Protein AF-A0A7J9JXG5-F1 (afdb_monomer_lite)

Radius of gyration: 17.28 Å; chains: 1; bounding box: 38×28×42 Å

Structure (mmCIF, N/CA/C/O backbone):
data_AF-A0A7J9JXG5-F1
#
_entry.id   AF-A0A7J9JXG5-F1
#
loop_
_atom_site.group_PDB
_atom_site.id
_atom_site.type_symbol
_atom_site.label_atom_id
_atom_site.label_alt_id
_atom_site.label_comp_id
_atom_site.label_asym_id
_atom_site.label_entity_id
_atom_site.label_seq_id
_atom_site.pdbx_PDB_ins_code
_atom_site.Cartn_x
_atom_site.Cartn_y
_atom_site.Cartn_z
_atom_site.occupancy
_atom_site.B_iso_or_equiv
_atom_site.auth_seq_id
_atom_site.auth_comp_id
_atom_site.auth_asym_id
_atom_site.auth_atom_id
_atom_site.pdbx_PDB_model_num
ATOM 1 N N . MET A 1 1 ? 1.112 10.785 -6.619 1.00 55.41 1 MET A N 1
ATOM 2 C CA . MET A 1 1 ? -0.269 10.244 -6.644 1.00 55.41 1 MET A CA 1
ATOM 3 C C . MET A 1 1 ? -0.837 10.189 -5.224 1.00 55.41 1 MET A C 1
ATOM 5 O O . MET A 1 1 ? -0.294 9.457 -4.398 1.00 55.41 1 MET A O 1
ATOM 9 N N . ARG A 1 2 ? -1.878 10.973 -4.909 1.00 69.44 2 ARG A N 1
ATOM 10 C CA . ARG A 1 2 ? -2.598 10.913 -3.618 1.00 69.44 2 ARG A CA 1
ATOM 11 C C . ARG A 1 2 ? -3.904 10.138 -3.814 1.00 69.44 2 ARG A C 1
ATOM 13 O O . ARG A 1 2 ? -4.580 10.353 -4.814 1.00 69.44 2 ARG A O 1
ATOM 20 N N . PHE A 1 3 ? -4.235 9.227 -2.899 1.00 79.62 3 PHE A N 1
ATOM 21 C CA . PHE A 1 3 ? -5.536 8.553 -2.921 1.00 79.62 3 PHE A CA 1
ATOM 22 C C . PHE A 1 3 ? -6.644 9.513 -2.488 1.00 79.62 3 PHE A C 1
ATOM 24 O O . PHE A 1 3 ? -6.383 10.484 -1.774 1.00 79.62 3 PHE A O 1
ATOM 31 N N . LYS A 1 4 ? -7.883 9.213 -2.892 1.00 88.75 4 LYS A N 1
ATOM 32 C CA . LYS A 1 4 ? -9.065 9.910 -2.375 1.00 88.75 4 LYS A CA 1
ATOM 33 C C . LYS A 1 4 ? -9.157 9.735 -0.855 1.00 88.75 4 LYS A C 1
ATOM 35 O O . LYS A 1 4 ? -8.765 8.696 -0.315 1.00 88.75 4 LYS A O 1
ATOM 40 N N . ALA A 1 5 ? -9.690 10.747 -0.175 1.00 87.06 5 ALA A N 1
ATOM 41 C CA . ALA A 1 5 ? -9.993 10.653 1.248 1.00 87.06 5 ALA A CA 1
ATOM 42 C C . ALA A 1 5 ? -10.920 9.453 1.508 1.00 87.06 5 ALA A C 1
ATOM 44 O O . ALA A 1 5 ? -11.826 9.185 0.723 1.00 87.06 5 ALA A O 1
ATOM 45 N N . GLY A 1 6 ? -10.651 8.698 2.575 1.00 90.56 6 GLY A N 1
ATOM 46 C CA . GLY A 1 6 ? -11.420 7.500 2.928 1.00 90.56 6 GLY A CA 1
ATOM 47 C C 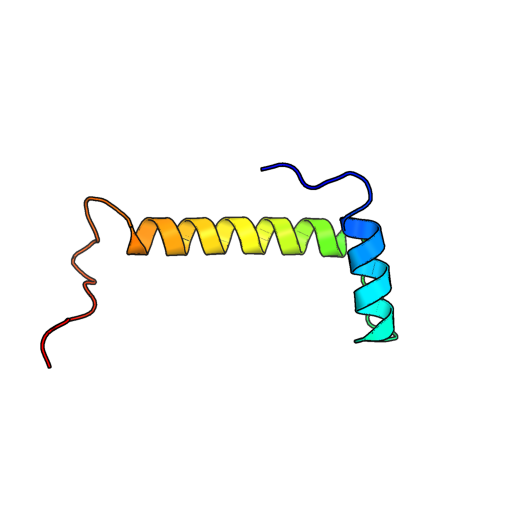. GLY A 1 6 ? -11.040 6.215 2.180 1.00 90.56 6 GLY A C 1
ATOM 48 O O . GLY A 1 6 ? -11.504 5.154 2.580 1.00 90.56 6 GLY A O 1
ATOM 49 N N . TYR A 1 7 ? -10.150 6.259 1.177 1.00 92.75 7 TYR A N 1
ATOM 50 C CA . TYR A 1 7 ? -9.730 5.063 0.424 1.00 92.75 7 TYR A CA 1
ATOM 51 C C . TYR A 1 7 ? -9.246 3.916 1.325 1.00 92.75 7 TYR A C 1
ATOM 53 O O . TYR A 1 7 ? -9.671 2.778 1.159 1.00 92.75 7 TYR A O 1
ATOM 61 N N . LEU A 1 8 ? -8.383 4.216 2.303 1.00 92.69 8 LEU A N 1
ATOM 62 C CA . LEU A 1 8 ? -7.852 3.198 3.216 1.00 92.69 8 LEU A CA 1
ATOM 63 C C . LEU A 1 8 ? -8.939 2.577 4.101 1.00 92.69 8 LEU A C 1
ATOM 65 O O . LEU A 1 8 ? -8.844 1.398 4.421 1.00 92.69 8 LEU A O 1
ATOM 69 N N . ASN A 1 9 ? -9.969 3.346 4.461 1.00 93.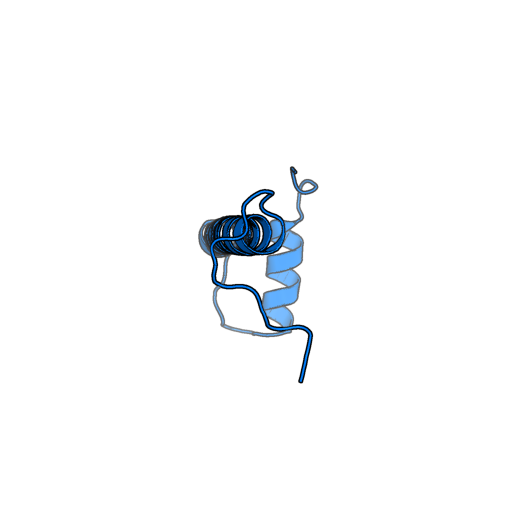75 9 ASN A N 1
ATOM 70 C CA . ASN A 1 9 ? -11.075 2.855 5.284 1.00 93.75 9 ASN A CA 1
ATOM 71 C C . ASN A 1 9 ? -11.978 1.917 4.479 1.00 93.75 9 ASN A C 1
ATOM 73 O O . ASN A 1 9 ? -12.426 0.898 4.994 1.00 93.75 9 ASN A O 1
ATOM 77 N N . GLU A 1 10 ? -12.228 2.235 3.208 1.00 94.62 10 GLU A N 1
ATOM 78 C CA . GLU A 1 10 ? -12.991 1.338 2.341 1.00 94.62 10 GLU A CA 1
ATOM 79 C C . GLU A 1 10 ? -12.204 0.056 2.051 1.00 94.62 10 GLU A C 1
ATOM 81 O O . GLU A 1 10 ? -12.759 -1.038 2.114 1.00 94.62 10 GLU A O 1
ATOM 86 N N . LEU A 1 11 ? -10.889 0.170 1.845 1.00 93.06 11 LEU A N 1
ATOM 87 C CA . LEU A 1 11 ? -10.014 -0.989 1.693 1.00 93.06 11 LEU A CA 1
ATOM 88 C C . LEU A 1 11 ? -10.002 -1.877 2.947 1.00 93.06 11 LEU A C 1
ATOM 90 O O . LEU A 1 11 ? -10.080 -3.095 2.816 1.00 93.06 11 LEU A O 1
ATOM 94 N N . GLU A 1 12 ? -9.950 -1.290 4.148 1.00 94.38 12 GLU A N 1
ATOM 95 C CA . GLU A 1 12 ? -10.106 -2.026 5.413 1.00 94.38 12 GLU A CA 1
ATOM 96 C C . GLU A 1 12 ? -11.438 -2.792 5.444 1.00 94.38 12 GLU A C 1
ATOM 98 O O . GLU A 1 12 ? -11.441 -3.992 5.706 1.00 94.38 12 GLU A O 1
ATOM 103 N N . ARG A 1 13 ? -12.563 -2.151 5.090 1.00 94.56 13 ARG A N 1
ATOM 104 C CA . ARG A 1 13 ? -13.885 -2.811 5.053 1.00 94.56 13 ARG A CA 1
ATOM 105 C C . ARG A 1 13 ? -13.954 -3.957 4.049 1.00 94.56 13 ARG A C 1
ATOM 107 O O . ARG A 1 13 ? -14.615 -4.957 4.316 1.00 94.56 13 ARG A O 1
ATOM 114 N N . MET A 1 14 ? -13.323 -3.813 2.886 1.00 94.38 14 MET A N 1
ATOM 115 C CA . MET A 1 14 ? -13.262 -4.883 1.888 1.00 94.38 14 MET A CA 1
ATOM 116 C C . MET A 1 14 ? -12.407 -6.050 2.384 1.00 94.38 14 MET A C 1
ATOM 118 O O . MET A 1 14 ? -12.804 -7.203 2.233 1.00 94.38 14 MET A O 1
ATOM 122 N N . LEU A 1 15 ? -11.263 -5.760 3.006 1.00 93.19 15 LEU A N 1
ATOM 123 C CA . LEU A 1 15 ? -10.372 -6.787 3.538 1.00 93.19 15 LEU A CA 1
ATOM 124 C C . LEU A 1 15 ? -10.994 -7.543 4.707 1.00 93.19 15 LEU A C 1
ATOM 126 O O . LEU A 1 15 ? -10.844 -8.753 4.746 1.00 93.19 15 LEU A O 1
ATOM 130 N N . GLU A 1 16 ? -11.754 -6.890 5.585 1.00 93.88 16 GLU A N 1
ATOM 131 C CA . GLU A 1 16 ? -12.467 -7.586 6.665 1.00 93.88 16 GLU A CA 1
ATOM 132 C C . GLU A 1 16 ? -13.518 -8.572 6.124 1.00 93.88 16 GLU A C 1
ATOM 134 O O . GLU A 1 16 ? -13.768 -9.612 6.723 1.00 93.88 16 GLU A O 1
ATOM 139 N N . LYS A 1 17 ? -14.117 -8.285 4.958 1.00 94.44 17 LYS A N 1
ATOM 140 C CA . LYS A 1 17 ? -15.057 -9.209 4.300 1.00 94.44 17 LYS A CA 1
ATOM 141 C C . LYS A 1 17 ? -14.359 -10.411 3.666 1.00 94.44 17 LYS A C 1
ATOM 143 O O . LYS A 1 17 ? -14.898 -11.510 3.703 1.00 94.44 17 LYS A O 1
ATOM 148 N N . VAL A 1 18 ? -13.210 -10.190 3.024 1.00 95.12 18 VAL A N 1
ATOM 149 C CA . VAL A 1 18 ? -12.485 -11.234 2.274 1.00 95.12 18 VAL A CA 1
ATOM 150 C C . VAL A 1 18 ? -11.592 -12.071 3.193 1.00 95.12 18 VAL A C 1
ATOM 152 O O . VAL A 1 18 ? -11.419 -13.264 2.972 1.00 95.12 18 VAL A O 1
ATOM 155 N N . LEU A 1 19 ? -11.031 -11.445 4.223 1.00 93.25 19 LEU A N 1
ATOM 156 C CA . LEU A 1 19 ? -10.129 -12.025 5.211 1.00 93.25 19 LEU A CA 1
ATOM 157 C C . LEU A 1 19 ? -10.605 -11.625 6.617 1.00 93.25 19 LEU A C 1
ATOM 159 O O . LEU A 1 19 ? -9.950 -10.813 7.286 1.00 93.25 19 LEU A O 1
ATOM 163 N N . PRO A 1 20 ? -11.748 -12.170 7.070 1.00 87.75 20 PRO A N 1
ATOM 164 C CA . PRO A 1 20 ? -12.226 -11.920 8.421 1.00 87.75 20 PRO A CA 1
ATOM 165 C C . PRO A 1 20 ? -11.156 -12.346 9.432 1.00 87.75 20 PRO A C 1
ATOM 167 O O . PRO A 1 20 ? -10.481 -13.359 9.243 1.00 87.75 20 PRO A O 1
ATOM 170 N N . HIS A 1 21 ? -10.984 -11.560 10.496 1.00 90.94 21 HIS A N 1
ATOM 171 C CA . HIS A 1 21 ? -9.978 -11.780 11.551 1.00 90.94 21 HIS A CA 1
ATOM 172 C C . HIS A 1 21 ? -8.515 -11.515 11.168 1.00 90.94 21 HIS A C 1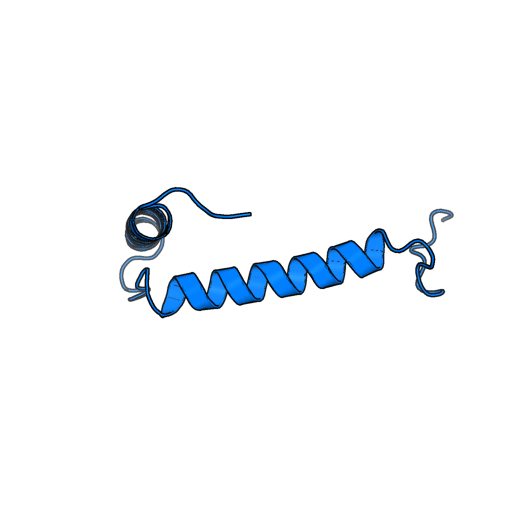
ATOM 174 O O . HIS A 1 21 ? -7.624 -11.758 11.981 1.00 90.94 21 HIS A O 1
ATOM 180 N N . ALA A 1 22 ? -8.230 -10.946 9.994 1.00 86.44 22 ALA A N 1
ATOM 181 C CA . ALA A 1 22 ? -6.867 -10.524 9.660 1.00 86.44 22 ALA A CA 1
ATOM 182 C C . ALA A 1 22 ? -6.359 -9.356 10.535 1.00 86.44 22 ALA A C 1
ATOM 184 O O . ALA A 1 22 ? -5.162 -9.068 10.541 1.00 86.44 22 ALA A O 1
ATOM 185 N N . MET A 1 23 ? -7.261 -8.671 11.259 1.00 87.38 23 MET A N 1
ATOM 186 C CA . MET A 1 23 ? -6.969 -7.540 12.156 1.00 87.38 23 MET A CA 1
ATOM 187 C C . MET A 1 23 ? -6.152 -6.424 11.474 1.00 87.38 23 MET A C 1
ATOM 189 O O . MET A 1 23 ? -5.356 -5.728 12.107 1.00 87.38 23 MET A O 1
ATOM 193 N N . LEU A 1 24 ? -6.341 -6.243 10.163 1.00 89.50 24 LEU A N 1
ATOM 194 C CA . LEU A 1 24 ? -5.626 -5.247 9.371 1.00 89.50 24 LEU A CA 1
ATOM 195 C C . LEU A 1 24 ? -6.341 -3.900 9.447 1.00 89.50 24 LEU A C 1
ATOM 197 O O . LEU A 1 24 ? -7.406 -3.726 8.866 1.00 89.50 24 LEU A O 1
ATOM 201 N N . LYS A 1 25 ? -5.726 -2.919 10.110 1.00 92.19 25 LYS A N 1
ATOM 202 C CA . LYS A 1 25 ? -6.256 -1.553 10.184 1.00 92.19 25 LYS A CA 1
ATOM 203 C C . LYS A 1 25 ? -5.762 -0.671 9.046 1.00 92.19 25 LYS A C 1
ATOM 205 O O . LYS A 1 25 ? -4.602 -0.767 8.629 1.00 92.19 25 LYS A O 1
ATOM 210 N N . ALA A 1 26 ? -6.617 0.253 8.596 1.00 89.25 26 ALA A N 1
ATOM 211 C CA . ALA A 1 26 ? -6.288 1.302 7.629 1.00 89.25 26 ALA A CA 1
ATOM 212 C C . ALA A 1 26 ? -4.966 1.991 7.985 1.00 89.25 26 ALA A C 1
ATOM 214 O O . ALA A 1 26 ? -4.079 2.139 7.138 1.00 89.25 26 ALA A O 1
ATOM 215 N N . LYS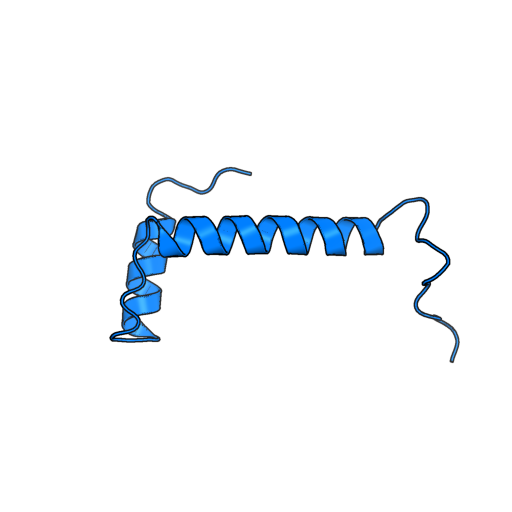 A 1 27 ? -4.806 2.326 9.269 1.00 88.75 27 LYS A N 1
ATOM 216 C CA . LYS A 1 27 ? -3.549 2.773 9.862 1.00 88.75 27 LYS A CA 1
ATOM 217 C C . LYS A 1 27 ? -3.223 1.946 11.106 1.00 88.75 27 LYS A C 1
ATOM 219 O O . LYS A 1 27 ? -4.131 1.690 11.891 1.00 88.75 27 LYS A O 1
ATOM 224 N N . PRO A 1 28 ? -1.950 1.574 11.326 1.00 89.62 28 PRO A N 1
ATOM 225 C CA . PRO A 1 28 ? -0.789 1.811 10.459 1.00 89.62 28 PRO A CA 1
ATOM 226 C C . PRO A 1 28 ? -0.576 0.724 9.381 1.00 89.62 28 PRO A C 1
ATOM 228 O O . PRO A 1 28 ? 0.300 0.879 8.531 1.00 89.62 28 PRO A O 1
ATOM 231 N N . ASN A 1 29 ? -1.329 -0.385 9.411 1.00 91.75 29 ASN A N 1
ATOM 232 C CA . ASN A 1 29 ? -0.981 -1.613 8.682 1.00 91.75 29 ASN A CA 1
ATOM 233 C C . ASN A 1 29 ? -1.139 -1.497 7.161 1.00 91.75 29 ASN A C 1
ATOM 235 O O . ASN A 1 29 ? -0.230 -1.869 6.419 1.00 91.75 29 ASN A O 1
ATOM 239 N N . LEU A 1 30 ? -2.290 -1.019 6.682 1.00 91.25 30 LEU A N 1
ATOM 240 C CA . LEU A 1 30 ? -2.544 -0.923 5.241 1.00 91.25 30 LEU A CA 1
ATOM 241 C C . LEU A 1 30 ? -1.745 0.219 4.610 1.00 91.25 30 LEU A C 1
ATOM 243 O O . LEU A 1 30 ? -1.196 0.059 3.519 1.00 91.25 30 LEU A O 1
ATOM 247 N N . GLU A 1 31 ? -1.612 1.343 5.317 1.00 92.12 31 GLU A N 1
ATOM 248 C CA . GLU A 1 31 ? -0.789 2.472 4.879 1.00 92.12 31 GLU A CA 1
ATOM 249 C C . GLU A 1 31 ? 0.675 2.066 4.640 1.00 92.12 31 GLU A C 1
ATOM 251 O O . GLU A 1 31 ? 1.230 2.374 3.579 1.00 92.12 31 GLU A O 1
ATOM 256 N N . SER A 1 32 ? 1.296 1.342 5.579 1.00 93.00 32 SER A N 1
ATOM 257 C CA . SER A 1 32 ? 2.690 0.905 5.439 1.00 93.00 32 SER A CA 1
ATOM 258 C C . SER A 1 32 ? 2.866 -0.086 4.287 1.00 93.00 32 SER A C 1
ATOM 260 O O . SER A 1 32 ? 3.759 0.099 3.462 1.00 93.00 32 SER A O 1
ATOM 262 N N . ARG A 1 33 ? 1.967 -1.071 4.157 1.00 92.12 33 ARG A N 1
ATOM 263 C CA . ARG A 1 33 ? 1.998 -2.067 3.073 1.00 92.12 33 ARG A CA 1
ATOM 264 C C . ARG A 1 33 ? 1.853 -1.427 1.698 1.00 92.12 33 ARG A C 1
ATOM 266 O O . ARG A 1 33 ? 2.634 -1.733 0.805 1.00 92.12 33 ARG A O 1
ATOM 273 N N . ILE A 1 34 ? 0.908 -0.501 1.527 1.00 91.88 34 ILE A N 1
ATOM 274 C CA . ILE A 1 34 ? 0.736 0.212 0.255 1.00 91.88 34 ILE A CA 1
ATOM 275 C C . ILE A 1 34 ? 1.968 1.065 -0.062 1.00 91.88 34 ILE A C 1
ATOM 277 O O . ILE A 1 34 ? 2.367 1.159 -1.222 1.00 91.88 34 ILE A O 1
ATOM 281 N N . ARG A 1 35 ? 2.588 1.690 0.946 1.00 92.12 35 ARG A N 1
ATOM 282 C CA . ARG A 1 35 ? 3.820 2.462 0.749 1.00 92.12 35 ARG A CA 1
ATOM 283 C C . ARG A 1 35 ? 4.973 1.576 0.279 1.00 92.12 35 ARG A C 1
ATOM 285 O O . ARG A 1 35 ? 5.686 1.990 -0.631 1.00 92.12 35 ARG A O 1
ATOM 292 N N . THR A 1 36 ? 5.138 0.396 0.871 1.00 95.25 36 THR A N 1
ATOM 293 C CA . THR A 1 36 ? 6.141 -0.590 0.446 1.00 95.25 36 THR A CA 1
ATOM 294 C C . THR A 1 36 ? 5.864 -1.066 -0.975 1.00 95.25 36 THR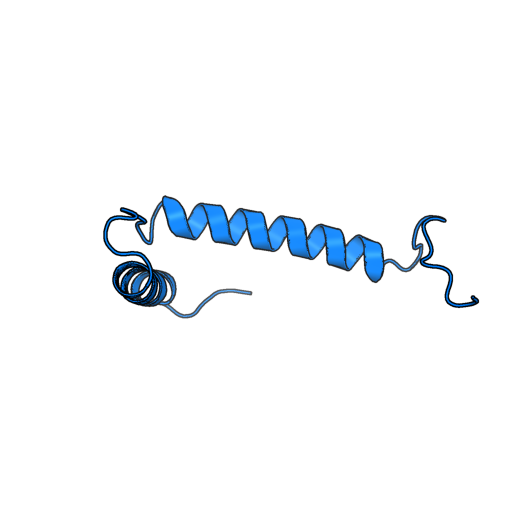 A C 1
ATOM 296 O O . THR A 1 36 ? 6.704 -0.866 -1.841 1.00 95.25 36 THR A O 1
ATOM 299 N N . LEU A 1 37 ? 4.641 -1.528 -1.262 1.00 94.31 37 LEU A N 1
ATOM 300 C CA . LEU A 1 37 ? 4.252 -1.990 -2.600 1.00 94.31 37 LEU A CA 1
ATOM 301 C C . LEU A 1 37 ? 4.494 -0.936 -3.682 1.00 94.31 37 LEU A C 1
ATOM 303 O O . LEU A 1 37 ? 4.992 -1.252 -4.754 1.00 94.31 37 LEU A O 1
ATOM 307 N N . LYS A 1 38 ? 4.172 0.332 -3.410 1.00 91.38 38 LYS A N 1
ATOM 308 C CA . LYS A 1 38 ? 4.442 1.420 -4.358 1.00 91.38 38 LYS A CA 1
ATOM 309 C C . LYS A 1 38 ? 5.929 1.585 -4.642 1.00 91.38 38 LYS A C 1
ATOM 311 O O . LYS A 1 38 ? 6.281 1.802 -5.791 1.00 91.38 38 LYS A O 1
ATOM 316 N N . ARG A 1 39 ? 6.780 1.516 -3.615 1.00 93.81 39 ARG A N 1
ATOM 317 C CA . ARG A 1 39 ? 8.233 1.637 -3.786 1.00 93.81 39 ARG A CA 1
ATOM 318 C C . ARG A 1 39 ? 8.774 0.487 -4.620 1.00 93.81 39 ARG A C 1
ATOM 320 O O . ARG A 1 39 ? 9.475 0.745 -5.588 1.00 93.81 39 ARG A O 1
ATOM 327 N N . ASP A 1 40 ? 8.390 -0.739 -4.287 1.00 93.88 40 ASP A N 1
ATOM 328 C CA . ASP A 1 40 ? 8.864 -1.935 -4.983 1.00 93.88 40 ASP A CA 1
ATOM 329 C C . ASP A 1 40 ? 8.414 -1.930 -6.450 1.00 93.88 40 ASP A C 1
ATOM 331 O O . ASP A 1 40 ? 9.212 -2.180 -7.348 1.00 93.88 40 ASP A O 1
ATOM 335 N N . LEU A 1 41 ? 7.159 -1.550 -6.715 1.00 91.62 41 LEU A N 1
ATOM 336 C CA . LEU A 1 41 ? 6.649 -1.407 -8.080 1.00 91.62 41 LEU A CA 1
ATOM 337 C C . LEU A 1 41 ? 7.345 -0.288 -8.855 1.00 91.62 41 LEU A C 1
ATOM 339 O O . LEU A 1 41 ? 7.602 -0.465 -10.040 1.00 91.62 41 LEU A O 1
ATOM 343 N N . THR A 1 42 ? 7.662 0.843 -8.216 1.00 88.69 42 THR A N 1
ATOM 344 C CA . THR A 1 42 ? 8.465 1.898 -8.850 1.00 88.69 42 THR A CA 1
ATOM 345 C C . THR A 1 42 ? 9.851 1.378 -9.213 1.00 88.69 42 THR A C 1
ATOM 347 O O . THR A 1 42 ? 10.265 1.566 -10.346 1.00 88.69 42 THR A O 1
ATOM 350 N N . ILE A 1 43 ? 10.521 0.648 -8.317 1.00 88.81 43 ILE A N 1
ATOM 351 C CA . ILE A 1 43 ? 11.836 0.052 -8.596 1.00 88.81 43 ILE A CA 1
ATOM 352 C C . ILE A 1 43 ? 11.759 -0.908 -9.789 1.00 88.81 43 ILE A C 1
ATOM 354 O O . ILE A 1 43 ? 12.561 -0.800 -10.710 1.00 88.81 43 ILE A O 1
ATOM 358 N N . ILE A 1 44 ? 10.783 -1.821 -9.804 1.00 87.88 44 ILE A N 1
ATOM 359 C CA . ILE A 1 44 ? 10.597 -2.766 -10.917 1.00 87.88 44 ILE A CA 1
ATOM 360 C C . ILE A 1 44 ? 10.302 -2.014 -12.219 1.00 87.88 44 ILE A C 1
ATOM 362 O O . ILE A 1 44 ? 10.852 -2.345 -13.265 1.00 87.88 44 ILE A O 1
ATOM 366 N N . TYR A 1 45 ? 9.444 -0.996 -12.168 1.00 86.62 45 TYR A N 1
ATOM 367 C CA . TYR A 1 45 ? 9.118 -0.187 -13.335 1.00 86.62 45 TYR A CA 1
ATOM 368 C C . TYR A 1 45 ? 10.346 0.548 -13.879 1.00 86.62 45 TYR A C 1
ATOM 370 O O . TYR A 1 45 ? 10.571 0.522 -15.088 1.00 86.62 45 TYR A O 1
ATOM 378 N N . ASP A 1 46 ? 11.150 1.149 -13.002 1.00 84.31 46 ASP A N 1
ATOM 379 C CA . ASP A 1 46 ? 12.387 1.844 -13.357 1.00 84.31 46 ASP A CA 1
ATOM 380 C C . ASP A 1 46 ? 13.418 0.872 -13.950 1.00 84.31 46 ASP A C 1
ATOM 382 O O . ASP A 1 46 ? 14.096 1.214 -14.914 1.00 84.31 46 ASP A O 1
ATOM 386 N N . MET A 1 47 ?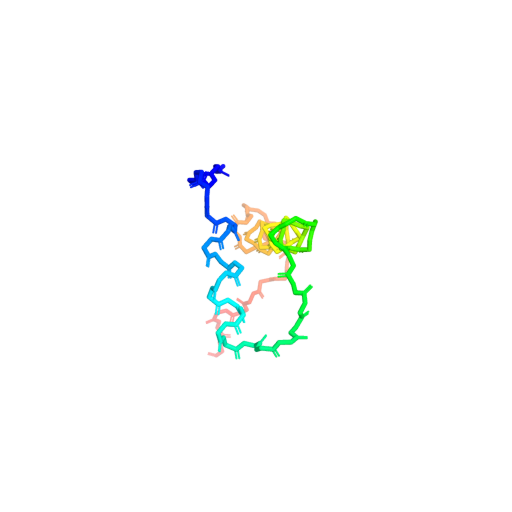 13.493 -0.363 -13.440 1.00 83.50 47 MET A N 1
ATOM 387 C CA . MET A 1 47 ? 14.334 -1.426 -14.008 1.00 83.50 47 MET A CA 1
ATOM 388 C C . MET A 1 47 ? 13.882 -1.866 -15.407 1.00 83.50 47 MET A C 1
ATOM 390 O O . MET A 1 47 ? 14.724 -2.191 -16.237 1.00 83.50 47 MET A O 1
ATOM 394 N N . LEU A 1 48 ? 12.571 -1.912 -15.668 1.00 81.50 48 LEU A N 1
ATOM 395 C CA . LEU A 1 48 ? 12.014 -2.340 -16.960 1.00 81.50 48 LEU A CA 1
ATOM 396 C C . LEU A 1 48 ? 11.998 -1.226 -18.015 1.00 81.50 48 LEU A C 1
ATOM 398 O O . LEU A 1 48 ? 12.067 -1.509 -19.213 1.00 81.50 48 LEU A O 1
ATOM 402 N N . SER A 1 49 ? 11.835 0.020 -17.568 1.00 78.38 49 SER A N 1
ATOM 403 C CA . SER A 1 49 ? 11.589 1.198 -18.414 1.00 78.38 49 SER A CA 1
ATOM 404 C C . SER A 1 49 ? 12.783 2.153 -18.468 1.00 78.38 49 SER A C 1
ATOM 406 O O . SER A 1 49 ? 12.704 3.200 -19.114 1.00 78.38 49 SER A O 1
ATOM 408 N N . GLY A 1 50 ? 13.865 1.833 -17.756 1.00 72.12 50 GLY A N 1
ATOM 409 C CA . GLY A 1 50 ? 15.085 2.620 -17.715 1.00 72.12 50 GLY A CA 1
ATOM 410 C C . GLY A 1 50 ? 15.690 2.774 -19.109 1.00 72.12 50 GLY A C 1
ATOM 411 O O . GLY A 1 50 ? 15.785 1.832 -19.888 1.00 72.12 50 GLY A O 1
ATOM 412 N N . LYS A 1 51 ? 16.121 3.994 -19.439 1.00 61.06 51 LYS A N 1
ATOM 413 C CA . LYS A 1 51 ? 16.779 4.300 -20.722 1.00 61.06 51 LYS A CA 1
ATOM 414 C C . LYS A 1 51 ? 18.055 3.468 -20.932 1.00 61.06 51 LYS A C 1
ATOM 416 O O . LYS A 1 51 ? 18.395 3.152 -22.067 1.00 61.06 51 LYS A O 1
ATOM 421 N N . ASP A 1 52 ? 18.668 3.068 -19.821 1.00 58.09 52 ASP A N 1
ATOM 422 C CA . ASP A 1 52 ? 19.799 2.159 -19.722 1.00 58.09 52 ASP A CA 1
ATOM 423 C C . ASP A 1 52 ? 19.353 0.921 -18.941 1.00 58.09 52 ASP A C 1
ATOM 425 O O . ASP A 1 52 ? 19.821 0.693 -17.823 1.00 58.09 52 ASP A O 1
ATOM 429 N N . ASN A 1 53 ? 18.399 0.145 -19.478 1.00 55.38 53 ASN A N 1
ATOM 430 C CA . ASN A 1 53 ? 18.191 -1.223 -19.007 1.00 55.38 53 ASN A CA 1
ATOM 431 C C . ASN A 1 53 ? 19.586 -1.831 -18.889 1.00 55.38 53 ASN A C 1
ATOM 433 O O . ASN A 1 53 ? 20.280 -1.998 -19.899 1.00 55.38 53 ASN A O 1
ATOM 437 N N . SER A 1 54 ? 20.023 -2.073 -17.649 1.00 58.59 54 SER A N 1
ATOM 438 C CA . SER A 1 54 ? 21.253 -2.803 -17.409 1.00 58.59 54 SER A CA 1
ATOM 439 C C . SER A 1 54 ? 21.166 -4.060 -18.266 1.00 58.59 54 SER A C 1
ATOM 441 O O . SER A 1 54 ? 20.072 -4.547 -18.550 1.00 58.59 54 SER A O 1
ATOM 443 N N . SER A 1 55 ? 22.304 -4.558 -18.724 1.00 55.50 55 SER A N 1
ATOM 444 C CA . SER A 1 55 ? 22.478 -5.714 -19.614 1.00 55.50 55 SER A CA 1
ATOM 445 C C . SER A 1 55 ? 21.669 -6.985 -19.269 1.00 55.50 55 SER A C 1
ATOM 447 O O . SER A 1 55 ? 21.714 -7.963 -20.006 1.00 55.50 55 SER A O 1
ATOM 449 N N . PHE A 1 56 ? 20.889 -6.967 -18.192 1.00 59.88 56 PHE A N 1
ATOM 450 C CA . PHE A 1 56 ? 19.731 -7.797 -17.903 1.00 59.88 56 PHE A CA 1
ATOM 451 C C . PHE A 1 56 ? 18.521 -7.512 -18.828 1.00 59.88 56 PHE A C 1
ATOM 453 O O . PHE A 1 56 ? 17.412 -7.203 -18.389 1.00 59.88 56 PHE A O 1
ATOM 460 N N . GLY A 1 57 ? 18.725 -7.611 -20.142 1.00 61.25 57 GLY A N 1
ATOM 461 C CA . GLY A 1 57 ? 17.629 -7.644 -21.107 1.00 61.25 57 GLY A CA 1
ATOM 462 C C . GLY A 1 57 ? 16.943 -9.011 -21.089 1.00 61.25 57 GLY A C 1
ATOM 463 O O . GLY A 1 57 ? 17.608 -10.038 -21.198 1.00 61.25 57 GLY A O 1
ATOM 464 N N . TRP A 1 58 ? 15.612 -9.042 -20.987 1.00 66.69 58 TRP A N 1
ATOM 465 C CA . TRP A 1 58 ? 14.856 -10.231 -21.384 1.00 66.69 58 TRP A CA 1
ATOM 466 C C . TRP A 1 58 ? 15.056 -10.423 -22.886 1.00 66.69 58 TRP A C 1
ATOM 468 O O . TRP A 1 58 ? 14.622 -9.581 -23.677 1.00 66.69 58 TRP A O 1
ATOM 478 N N . ASP A 1 59 ? 15.758 -11.489 -23.262 1.00 64.50 59 ASP A N 1
ATOM 479 C CA . ASP A 1 59 ? 15.986 -11.830 -24.659 1.00 64.50 59 ASP A CA 1
ATOM 480 C C . ASP A 1 59 ? 14.636 -11.996 -25.374 1.00 64.50 59 ASP A C 1
ATOM 482 O O . ASP A 1 59 ? 13.791 -12.802 -24.977 1.00 64.50 59 ASP A O 1
ATOM 486 N N . LYS A 1 60 ? 14.408 -11.169 -26.397 1.00 64.19 60 LYS A N 1
ATOM 487 C CA . LYS A 1 60 ? 13.196 -11.208 -27.227 1.00 64.19 60 LYS A CA 1
ATOM 488 C C . LYS A 1 60 ? 13.308 -12.237 -28.353 1.00 64.19 60 LYS A C 1
ATOM 490 O O . LYS A 1 60 ? 12.311 -12.480 -29.029 1.00 64.19 60 LYS A O 1
ATOM 495 N N . HIS A 1 61 ? 14.485 -12.826 -28.555 1.00 68.19 61 HIS A N 1
ATOM 496 C CA . HIS A 1 61 ? 14.756 -13.797 -29.601 1.00 68.19 61 HIS A CA 1
ATOM 497 C C . HIS A 1 61 ? 15.055 -15.162 -28.983 1.00 68.19 61 HIS A C 1
ATOM 499 O O . HIS A 1 61 ? 16.185 -15.479 -28.631 1.00 68.19 61 HIS A O 1
ATOM 505 N N . ARG A 1 62 ? 14.011 -15.983 -28.878 1.00 56.19 62 ARG A N 1
ATOM 506 C CA . ARG A 1 62 ? 14.158 -17.434 -28.793 1.00 56.19 62 ARG A CA 1
ATOM 507 C C . ARG A 1 62 ? 13.983 -18.038 -30.179 1.00 56.19 62 ARG A C 1
ATOM 509 O O . ARG A 1 62 ? 13.138 -17.499 -30.929 1.00 56.19 62 ARG A O 1
#

Sequence (62 aa):
MRFKAGYLNELERMLEKVLPHAMLKAKPNLESRIRTLKRDLTIIYDMLSGKDNSSFGWDKHR

Organism: NCBI:txid34283

Secondary structure (DSSP, 8-state):
-PPPTTHHHHHHHHHHHHSTT----IIIIIHHHHHHHHHHHHHHHHHHH-TT--S----S--

Foldseek 3Di:
DDDPPCPLVVVVVVCCVVPPPPPAHSPPRVVVVVVVVVVVVVVVCCCVVPPCNDVPDPDPDD

pLDDT: mean 83.52, std 13.04, range [55.38, 95.25]